Protein AF-A0A654LV49-F1 (afdb_monomer_lite)

pLDDT: mean 77.43, std 14.34, range [48.31, 93.0]

Organism: NCBI:txid1353260

Foldseek 3Di:
DPVLVVLVVLLVVLVVLLVVLVVLVVVLVVCCVVFPQDFDVPPDGDRDTPDDPVCVVSPDVVSVVVSVVSNVSSVVSNVVSVVVSVVVD

Structure (mmCIF, N/CA/C/O backbone):
data_AF-A0A654LV49-F1
#
_entry.id   AF-A0A654LV49-F1
#
loop_
_atom_site.group_PDB
_atom_site.id
_atom_site.type_symbol
_atom_site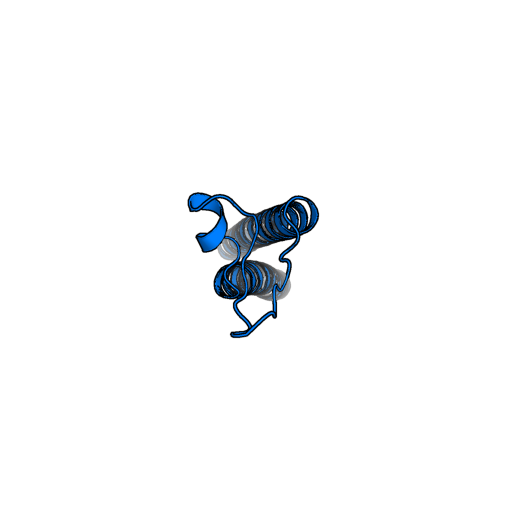.label_atom_id
_atom_site.label_alt_id
_atom_site.label_comp_id
_atom_site.label_asym_id
_atom_site.label_entity_id
_atom_site.label_seq_id
_atom_site.pdbx_PDB_ins_code
_atom_site.Cartn_x
_atom_site.Cartn_y
_atom_site.Cartn_z
_atom_site.occupancy
_atom_site.B_iso_or_equiv
_atom_site.auth_seq_id
_atom_site.auth_comp_id
_atom_site.auth_asym_id
_atom_site.auth_atom_id
_atom_site.pdbx_PDB_model_num
ATOM 1 N N . MET A 1 1 ? -20.706 6.303 24.172 1.00 54.97 1 MET A N 1
ATOM 2 C CA . MET A 1 1 ? -21.231 5.997 22.817 1.00 54.97 1 MET A CA 1
ATOM 3 C C . MET A 1 1 ? -20.344 6.485 21.653 1.00 54.97 1 MET A C 1
ATOM 5 O O . MET A 1 1 ? -20.331 5.829 20.624 1.00 54.97 1 MET A O 1
ATOM 9 N N . GLY A 1 2 ? -19.610 7.609 21.753 1.00 66.88 2 GLY A N 1
ATOM 10 C CA . GLY A 1 2 ? -18.892 8.192 20.596 1.00 66.88 2 GLY A CA 1
ATOM 11 C C . GLY A 1 2 ? -17.551 7.547 20.191 1.00 66.88 2 GLY A C 1
ATOM 12 O O . GLY A 1 2 ? -17.120 7.686 19.046 1.00 66.88 2 GLY A O 1
ATOM 13 N N . THR A 1 3 ? -16.879 6.825 21.091 1.00 72.56 3 THR A N 1
ATOM 14 C CA . THR A 1 3 ? -15.534 6.260 20.857 1.00 72.56 3 THR A CA 1
ATOM 15 C C . THR A 1 3 ? -15.551 5.024 19.952 1.00 72.56 3 THR A C 1
ATOM 17 O O . THR A 1 3 ? -14.721 4.918 19.050 1.00 72.56 3 THR A O 1
ATOM 20 N N . SER A 1 4 ? -16.548 4.145 20.089 1.00 74.88 4 SER A N 1
ATOM 21 C CA . SER A 1 4 ? -16.710 2.945 19.247 1.00 74.88 4 SER A CA 1
ATOM 22 C C . SER A 1 4 ? -16.920 3.277 17.761 1.00 74.88 4 SER A C 1
ATOM 24 O O . SER A 1 4 ? -16.383 2.600 16.879 1.00 74.88 4 SER A O 1
ATOM 26 N N . LEU A 1 5 ? -17.625 4.377 17.462 1.00 79.31 5 LEU A N 1
ATOM 27 C CA . LEU A 1 5 ? -17.826 4.865 16.092 1.00 79.31 5 LEU A CA 1
ATOM 28 C C . LEU A 1 5 ? -16.520 5.382 15.462 1.00 79.31 5 LEU A C 1
ATOM 30 O O . LEU A 1 5 ? -16.310 5.265 14.250 1.00 79.31 5 LEU A O 1
ATOM 34 N N . ARG A 1 6 ? -15.624 5.952 16.280 1.00 82.88 6 ARG A N 1
ATOM 35 C CA . ARG A 1 6 ? -14.301 6.421 15.845 1.00 82.88 6 ARG A CA 1
ATOM 36 C C . ARG A 1 6 ? -13.389 5.242 15.495 1.00 82.88 6 ARG A C 1
ATOM 38 O O . ARG A 1 6 ? -12.764 5.272 14.436 1.00 82.88 6 ARG A O 1
ATOM 45 N N . TYR A 1 7 ? -13.383 4.180 16.303 1.00 83.69 7 TYR A N 1
ATOM 46 C CA . TYR A 1 7 ? -12.576 2.984 16.026 1.00 83.69 7 TYR A CA 1
ATOM 47 C C . TYR A 1 7 ? -13.032 2.240 14.764 1.00 83.69 7 TYR A C 1
ATOM 49 O O . TYR A 1 7 ? -12.188 1.862 13.954 1.00 83.69 7 TYR A O 1
ATOM 57 N N . ARG A 1 8 ? -14.346 2.129 14.505 1.00 85.81 8 ARG A N 1
ATOM 58 C CA . ARG A 1 8 ? -14.850 1.584 13.224 1.00 85.81 8 ARG A CA 1
ATOM 59 C C . ARG A 1 8 ? -14.353 2.361 12.006 1.00 85.81 8 ARG A C 1
ATOM 61 O O . ARG A 1 8 ? -14.020 1.746 10.995 1.00 85.81 8 ARG A O 1
ATOM 68 N N . ARG A 1 9 ? -14.294 3.696 12.083 1.00 88.38 9 ARG A N 1
ATOM 69 C CA . ARG A 1 9 ? -13.737 4.518 10.995 1.00 88.38 9 ARG A CA 1
ATOM 70 C C . ARG A 1 9 ? -12.243 4.268 10.802 1.00 88.38 9 ARG A C 1
ATOM 72 O O . ARG A 1 9 ? -11.827 4.102 9.662 1.00 88.38 9 ARG A O 1
ATOM 79 N N . MET A 1 10 ? -11.464 4.158 11.881 1.00 86.00 10 MET A N 1
ATOM 80 C CA . MET A 1 10 ? -10.039 3.802 11.785 1.00 86.00 10 MET A CA 1
ATOM 81 C C . MET A 1 10 ? -9.825 2.439 11.121 1.00 86.00 10 MET A C 1
ATOM 83 O O . MET A 1 10 ? -8.967 2.324 10.253 1.00 86.00 10 MET A O 1
ATOM 87 N N . ILE A 1 11 ? -10.631 1.432 11.472 1.00 89.38 11 ILE A N 1
ATOM 88 C CA . ILE A 1 11 ? -10.556 0.099 10.857 1.00 89.38 11 ILE A CA 1
ATOM 89 C C . ILE A 1 11 ? -10.847 0.177 9.353 1.00 89.38 11 ILE A C 1
ATOM 91 O O . ILE A 1 11 ? -10.090 -0.374 8.560 1.00 89.38 11 ILE A O 1
ATOM 95 N N . LYS A 1 12 ? -11.904 0.897 8.946 1.00 90.44 12 LYS A N 1
ATOM 96 C CA . LYS A 1 12 ? -12.241 1.079 7.523 1.00 90.44 12 LYS A CA 1
ATOM 97 C C . LYS A 1 12 ? -11.128 1.783 6.745 1.00 90.44 12 LYS A C 1
ATOM 99 O O . LYS A 1 12 ? -10.799 1.353 5.647 1.00 90.44 12 LYS A O 1
ATOM 104 N N . ILE A 1 13 ? -10.536 2.833 7.316 1.00 90.94 13 ILE A N 1
ATOM 105 C CA . ILE A 1 13 ? -9.421 3.559 6.690 1.00 90.94 13 ILE A CA 1
ATOM 106 C C . ILE A 1 13 ? -8.191 2.652 6.573 1.00 90.94 13 ILE A C 1
ATOM 108 O O . ILE A 1 13 ? -7.590 2.580 5.506 1.00 90.94 13 ILE A O 1
ATOM 112 N N . GLY A 1 14 ? -7.852 1.910 7.632 1.00 87.56 14 GLY A N 1
ATOM 113 C CA . GLY A 1 14 ? -6.742 0.956 7.612 1.00 87.56 14 GLY A CA 1
ATOM 114 C C . GLY A 1 14 ? -6.928 -0.142 6.562 1.00 87.56 14 GLY A C 1
ATOM 115 O O . GLY A 1 14 ? -5.982 -0.471 5.849 1.00 87.56 14 GLY A O 1
ATOM 116 N N . ALA A 1 15 ? -8.156 -0.651 6.408 1.00 90.88 15 ALA A N 1
ATOM 117 C CA . ALA A 1 15 ? -8.504 -1.604 5.356 1.00 90.88 15 ALA A CA 1
ATOM 118 C C . ALA A 1 15 ? -8.291 -1.008 3.961 1.00 90.88 15 ALA A C 1
ATOM 120 O O . ALA A 1 15 ? -7.654 -1.645 3.128 1.00 90.88 15 ALA A O 1
ATOM 121 N N . LEU A 1 16 ? -8.735 0.232 3.737 1.00 93.00 16 LEU A N 1
ATOM 122 C CA . LEU A 1 16 ? -8.586 0.918 2.454 1.00 93.00 16 LEU A CA 1
ATOM 123 C C . LEU A 1 16 ? -7.107 1.113 2.076 1.00 93.00 16 LEU A C 1
ATOM 125 O O . LEU A 1 16 ? -6.699 0.785 0.960 1.00 93.00 16 LEU A O 1
ATOM 129 N N . ILE A 1 17 ? -6.289 1.568 3.032 1.00 90.75 17 ILE A N 1
ATOM 130 C CA . ILE A 1 17 ? -4.837 1.745 2.860 1.00 90.75 17 ILE A CA 1
ATOM 131 C C . ILE A 1 17 ? -4.164 0.402 2.557 1.00 90.75 17 ILE A C 1
ATOM 133 O O . ILE A 1 17 ? -3.366 0.305 1.625 1.00 90.75 17 ILE A O 1
ATOM 137 N N . SER A 1 18 ? -4.516 -0.650 3.300 1.00 90.31 18 SER A N 1
ATOM 138 C CA . SER A 1 18 ? -3.954 -1.986 3.092 1.00 90.31 18 SER A CA 1
ATOM 139 C C . SER A 1 18 ? -4.294 -2.529 1.701 1.00 90.31 18 SER A C 1
ATOM 141 O O . SER A 1 18 ? -3.396 -2.970 0.984 1.00 90.31 18 SER A O 1
ATOM 143 N N . THR A 1 19 ? -5.555 -2.416 1.267 1.00 92.31 19 THR A N 1
ATOM 144 C CA . THR A 1 19 ? -5.972 -2.851 -0.075 1.00 92.31 19 THR A CA 1
ATOM 145 C C . THR A 1 19 ? -5.275 -2.072 -1.187 1.00 92.31 19 THR A C 1
ATOM 147 O O . THR A 1 19 ? -4.840 -2.675 -2.165 1.00 92.31 19 THR A O 1
ATOM 150 N N . ALA A 1 20 ? -5.093 -0.757 -1.025 1.00 91.88 20 ALA A N 1
ATOM 151 C CA . ALA A 1 20 ? -4.371 0.062 -1.996 1.00 91.88 20 ALA A CA 1
ATOM 152 C C . ALA A 1 20 ? -2.901 -0.373 -2.125 1.00 91.88 20 ALA A C 1
ATOM 154 O O . ALA A 1 20 ? -2.386 -0.491 -3.237 1.00 91.88 20 ALA A O 1
ATOM 155 N N . GLY A 1 21 ? -2.244 -0.680 -1.001 1.00 89.19 21 GLY A N 1
ATOM 156 C CA . GLY A 1 21 ? -0.880 -1.212 -0.996 1.00 89.19 21 GLY A CA 1
ATOM 157 C C . GLY A 1 21 ? -0.759 -2.559 -1.715 1.00 89.19 21 GLY A C 1
ATOM 158 O O . GLY A 1 21 ? 0.183 -2.762 -2.479 1.00 89.19 21 GLY A O 1
ATOM 159 N N . VAL A 1 22 ? -1.733 -3.458 -1.536 1.00 92.44 22 VAL A N 1
ATOM 160 C CA . VAL A 1 22 ? -1.759 -4.758 -2.231 1.00 92.44 22 VAL A CA 1
ATOM 161 C C . VAL A 1 22 ? -1.944 -4.584 -3.739 1.00 92.44 22 VAL A C 1
ATOM 163 O O . VAL A 1 22 ? -1.223 -5.213 -4.508 1.00 92.44 22 VAL A O 1
ATOM 166 N N . ILE A 1 23 ? -2.853 -3.705 -4.175 1.00 92.88 23 ILE A N 1
ATOM 167 C CA . ILE A 1 23 ? -3.067 -3.417 -5.605 1.00 92.88 23 ILE A CA 1
ATOM 168 C C . ILE A 1 23 ? -1.775 -2.901 -6.251 1.00 92.88 23 ILE A C 1
ATOM 170 O O . ILE A 1 23 ? -1.394 -3.376 -7.320 1.00 92.88 23 ILE A O 1
ATOM 174 N N . MET A 1 24 ? -1.073 -1.981 -5.583 1.00 87.19 24 MET A N 1
ATOM 175 C CA . MET A 1 24 ? 0.224 -1.470 -6.043 1.00 87.19 24 MET A CA 1
ATOM 176 C C . MET A 1 24 ? 1.265 -2.586 -6.192 1.00 87.19 24 MET A C 1
ATOM 178 O O . MET A 1 24 ? 1.997 -2.617 -7.179 1.00 87.19 24 MET A O 1
ATOM 182 N N . LEU A 1 25 ? 1.310 -3.522 -5.241 1.00 88.81 25 LEU A N 1
ATOM 183 C CA . LEU A 1 25 ? 2.252 -4.643 -5.256 1.00 88.81 25 LEU A CA 1
ATOM 184 C C . LEU A 1 25 ? 1.941 -5.631 -6.392 1.00 88.81 25 LEU A C 1
ATOM 186 O O . LEU A 1 25 ? 2.856 -6.081 -7.080 1.00 88.81 25 LEU A O 1
ATOM 190 N N . ILE A 1 26 ? 0.658 -5.912 -6.640 1.00 91.69 26 ILE A N 1
ATOM 191 C CA . ILE A 1 26 ? 0.218 -6.735 -7.776 1.00 91.69 26 ILE A CA 1
ATOM 192 C C . ILE A 1 26 ? 0.613 -6.073 -9.098 1.00 91.69 26 ILE A C 1
ATOM 194 O O . ILE A 1 26 ? 1.201 -6.737 -9.949 1.00 91.69 26 ILE A O 1
ATOM 198 N N . LEU A 1 27 ? 0.341 -4.771 -9.260 1.00 87.94 27 LEU A N 1
ATOM 199 C CA . LEU A 1 27 ? 0.733 -4.028 -10.461 1.00 87.94 27 LEU A CA 1
ATOM 200 C C . LEU A 1 27 ? 2.245 -4.098 -10.689 1.00 87.94 27 LEU A C 1
ATOM 202 O O . LEU A 1 27 ? 2.693 -4.359 -11.802 1.00 87.94 27 LEU A O 1
ATOM 206 N N . PHE A 1 28 ? 3.024 -3.895 -9.627 1.00 84.69 28 PHE A N 1
ATOM 207 C CA . PHE A 1 28 ? 4.477 -3.963 -9.682 1.00 84.69 28 PHE A CA 1
ATOM 208 C C . PHE A 1 28 ? 4.975 -5.349 -10.120 1.00 84.69 28 PHE A C 1
ATOM 210 O O . PHE A 1 28 ? 5.803 -5.447 -11.026 1.00 84.69 28 PHE A O 1
ATOM 217 N N . GLY A 1 29 ? 4.430 -6.422 -9.538 1.00 85.12 29 GLY A N 1
ATOM 218 C CA . GLY A 1 29 ? 4.751 -7.792 -9.946 1.00 85.12 29 GLY A CA 1
ATOM 219 C C . GLY A 1 29 ? 4.393 -8.071 -11.407 1.00 85.12 29 GLY A C 1
ATOM 220 O O . GLY A 1 29 ? 5.167 -8.703 -12.122 1.00 85.12 29 GLY A O 1
ATOM 221 N N . LEU A 1 30 ? 3.260 -7.546 -11.875 1.00 87.31 30 LEU A N 1
ATOM 222 C CA . LEU A 1 30 ? 2.796 -7.710 -13.253 1.00 87.31 30 LEU A CA 1
ATOM 223 C C . LEU A 1 30 ? 3.710 -6.987 -14.255 1.00 87.31 30 LEU A C 1
ATOM 225 O O . LEU A 1 30 ? 4.029 -7.536 -15.307 1.00 87.31 30 LEU A O 1
ATOM 229 N N . ILE A 1 31 ? 4.196 -5.796 -13.899 1.00 82.81 31 ILE A N 1
ATOM 230 C CA . ILE A 1 31 ? 5.173 -5.042 -14.696 1.00 82.81 31 ILE A CA 1
ATOM 231 C C . ILE A 1 31 ? 6.496 -5.801 -14.802 1.00 82.81 31 ILE A C 1
ATOM 233 O O . ILE A 1 31 ? 7.036 -5.901 -15.898 1.00 82.81 31 ILE A O 1
ATOM 237 N N . LEU A 1 32 ? 7.000 -6.368 -13.702 1.00 81.31 32 LEU A N 1
ATOM 238 C CA . LEU A 1 32 ? 8.222 -7.182 -13.730 1.00 81.31 32 LEU A CA 1
ATOM 239 C C . LEU A 1 32 ? 8.069 -8.450 -14.579 1.00 81.31 32 LEU A C 1
ATOM 241 O O . LEU A 1 32 ? 9.038 -8.894 -15.188 1.00 81.31 32 LEU A O 1
ATOM 245 N N . LEU A 1 33 ? 6.867 -9.032 -14.614 1.00 81.12 33 LEU A N 1
ATOM 246 C CA . LEU A 1 33 ? 6.580 -10.214 -15.424 1.00 81.12 33 LEU A CA 1
ATOM 247 C C . LEU A 1 33 ? 6.546 -9.881 -16.925 1.00 81.12 33 LEU A C 1
ATOM 249 O O . LEU A 1 33 ? 7.062 -10.644 -17.736 1.00 81.12 33 LEU A O 1
ATOM 253 N N . LEU A 1 34 ? 5.939 -8.743 -17.284 1.00 81.12 34 LEU A N 1
ATOM 254 C CA . LEU A 1 34 ? 5.838 -8.262 -18.668 1.00 81.12 34 LEU A CA 1
ATOM 255 C C . LEU A 1 34 ? 7.164 -7.698 -19.196 1.00 81.12 34 LEU A C 1
ATOM 257 O O . LEU A 1 34 ? 7.472 -7.854 -20.375 1.00 81.12 34 LEU A O 1
ATOM 261 N N . PHE A 1 35 ? 7.939 -7.048 -18.329 1.00 75.56 35 PHE A N 1
ATOM 262 C CA . PHE A 1 35 ? 9.230 -6.436 -18.639 1.00 75.56 35 PHE A CA 1
ATOM 263 C C . PHE A 1 35 ? 10.310 -7.066 -17.753 1.00 75.56 35 PHE A C 1
ATOM 265 O O . PHE A 1 35 ? 10.724 -6.460 -16.756 1.00 75.56 35 PHE A O 1
ATOM 272 N N . PRO A 1 36 ? 10.752 -8.294 -18.077 1.00 66.06 36 PRO A N 1
ATOM 273 C CA . PRO A 1 36 ? 11.752 -8.984 -17.281 1.00 66.06 36 PRO A CA 1
ATOM 274 C C . PRO A 1 36 ? 13.043 -8.165 -17.230 1.00 66.06 36 PRO A C 1
ATOM 276 O O . PRO A 1 36 ? 13.555 -7.692 -18.244 1.00 66.06 36 PRO A O 1
ATOM 279 N N . VAL A 1 37 ? 13.588 -8.002 -16.025 1.00 62.94 37 VAL A N 1
ATOM 280 C CA . VAL A 1 37 ? 14.862 -7.308 -15.824 1.00 62.94 37 VAL A CA 1
ATOM 281 C C . VAL A 1 37 ? 15.986 -8.243 -16.259 1.00 62.94 37 VAL A C 1
ATOM 283 O O . VAL A 1 37 ? 16.426 -9.107 -15.501 1.00 62.94 37 VAL A O 1
ATOM 286 N N . THR A 1 38 ? 16.445 -8.095 -17.497 1.00 56.53 38 THR A N 1
ATOM 287 C CA . THR A 1 38 ? 17.561 -8.875 -18.034 1.00 56.53 38 THR A CA 1
ATOM 288 C C . THR A 1 38 ? 18.898 -8.273 -17.607 1.00 56.53 38 THR A C 1
ATOM 290 O O . THR A 1 38 ? 19.137 -7.077 -17.753 1.00 56.53 38 THR A O 1
ATOM 293 N N . LYS A 1 39 ? 19.797 -9.102 -17.071 1.00 48.31 39 LYS A N 1
ATOM 294 C CA . LYS A 1 39 ? 21.195 -8.722 -16.828 1.00 48.31 39 LYS A CA 1
ATOM 295 C C . LYS A 1 39 ? 21.993 -8.974 -18.099 1.00 48.31 39 LYS A C 1
ATOM 297 O O . LYS A 1 39 ? 22.065 -10.115 -18.539 1.00 48.31 39 LYS A O 1
ATOM 302 N N . ILE A 1 40 ? 22.612 -7.936 -18.647 1.00 53.22 40 ILE A N 1
ATOM 303 C CA . ILE A 1 40 ? 23.562 -8.071 -19.751 1.00 53.22 40 ILE A CA 1
ATOM 304 C C . ILE A 1 40 ? 24.948 -7.860 -19.135 1.00 53.22 40 ILE A C 1
ATOM 306 O O . ILE A 1 40 ? 25.257 -6.772 -18.653 1.00 53.22 40 ILE A O 1
ATOM 310 N N . CYS A 1 41 ? 25.744 -8.926 -19.062 1.00 55.62 41 CYS A N 1
ATOM 311 C CA . CYS A 1 41 ? 27.122 -8.889 -18.575 1.00 55.62 41 CYS A CA 1
ATOM 312 C C . CYS A 1 41 ? 28.036 -9.296 -19.732 1.00 55.62 41 CYS A C 1
ATOM 314 O O . CYS A 1 41 ? 28.300 -10.481 -19.903 1.00 55.62 41 CYS A O 1
ATOM 316 N N . GLU A 1 42 ? 28.488 -8.325 -20.525 1.00 57.19 42 GLU A N 1
ATOM 317 C CA . GLU A 1 42 ? 29.602 -8.544 -21.458 1.00 57.19 42 GLU A CA 1
ATOM 318 C C . GLU A 1 42 ? 30.912 -8.010 -20.868 1.00 57.19 42 GLU A C 1
ATOM 320 O O . GLU A 1 42 ? 31.866 -8.770 -20.792 1.00 57.19 42 GLU A O 1
ATOM 325 N N . GLU A 1 43 ? 30.956 -6.784 -20.321 1.00 57.06 43 GLU A N 1
ATOM 326 C CA . GLU A 1 43 ? 32.200 -6.252 -19.711 1.00 57.06 43 GLU A CA 1
ATOM 327 C C . GLU A 1 43 ? 31.995 -5.411 -18.437 1.00 57.06 43 GLU A C 1
ATOM 329 O O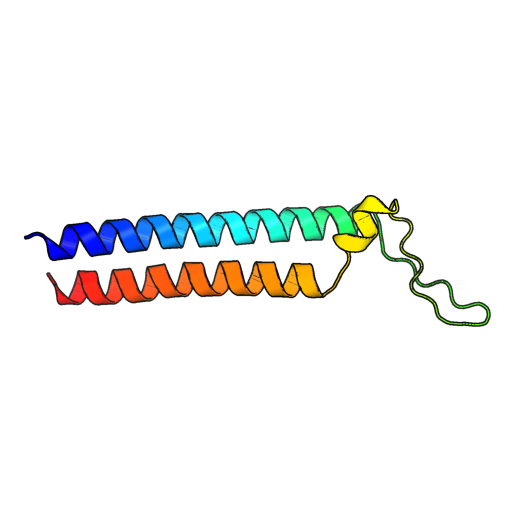 . GLU A 1 43 ? 32.856 -5.373 -17.564 1.00 57.06 43 GLU A O 1
ATOM 334 N N . ASN A 1 44 ? 30.823 -4.795 -18.264 1.00 52.62 44 ASN A N 1
ATOM 335 C C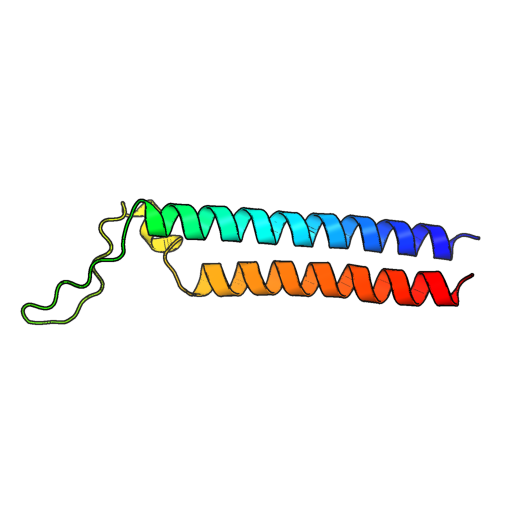A . ASN A 1 44 ? 30.404 -4.142 -17.025 1.00 52.62 44 ASN A CA 1
ATOM 336 C C . ASN A 1 44 ? 28.989 -4.626 -16.715 1.00 52.62 44 ASN A C 1
ATOM 338 O O . ASN A 1 44 ? 28.072 -4.356 -17.491 1.00 52.62 44 ASN A O 1
ATOM 342 N N . CYS A 1 45 ? 28.808 -5.379 -15.627 1.00 54.81 45 CYS A N 1
ATOM 343 C CA . CYS A 1 45 ? 27.505 -5.925 -15.243 1.00 54.81 45 CYS A CA 1
ATOM 344 C C . CYS A 1 45 ? 26.534 -4.800 -14.863 1.00 54.81 45 CYS A C 1
ATOM 346 O O . CYS A 1 45 ? 26.380 -4.447 -13.693 1.00 54.81 45 CYS A O 1
ATOM 348 N N . ASN A 1 46 ? 25.859 -4.252 -15.867 1.00 54.97 46 ASN A N 1
ATOM 349 C CA . ASN A 1 46 ? 24.855 -3.219 -15.713 1.00 54.97 46 ASN A CA 1
ATOM 350 C C . ASN A 1 46 ? 23.469 -3.851 -15.843 1.00 54.97 46 ASN A C 1
ATOM 352 O O . ASN A 1 46 ? 23.171 -4.600 -16.774 1.00 54.97 46 ASN A O 1
ATOM 356 N N . TYR A 1 47 ? 22.600 -3.549 -14.882 1.00 55.88 47 TYR A N 1
ATOM 357 C CA . TYR A 1 47 ? 21.201 -3.962 -14.911 1.00 55.88 47 TYR A CA 1
ATOM 358 C C . TYR A 1 47 ? 20.465 -3.129 -15.975 1.00 55.88 47 TYR A C 1
ATOM 360 O O . TYR A 1 47 ? 19.922 -2.061 -15.680 1.00 55.88 47 TYR A O 1
ATOM 368 N N . LEU A 1 48 ? 20.473 -3.580 -17.232 1.00 54.50 48 LEU A N 1
ATOM 369 C CA . LEU A 1 48 ? 19.677 -2.976 -18.299 1.00 54.50 48 LEU A CA 1
ATOM 370 C C . LEU A 1 48 ? 18.278 -3.603 -18.304 1.00 54.50 48 LEU A C 1
ATOM 372 O O . LEU A 1 48 ? 18.022 -4.618 -18.942 1.00 54.50 48 LEU A O 1
ATOM 376 N N . SER A 1 49 ? 17.353 -2.988 -17.567 1.00 48.75 49 SER A N 1
ATOM 377 C CA . SER A 1 49 ? 15.932 -3.291 -17.737 1.00 48.75 49 SER A CA 1
ATOM 378 C C . SER A 1 49 ? 15.495 -2.862 -19.142 1.00 48.75 49 SER A C 1
ATOM 380 O O . SER A 1 49 ? 15.715 -1.707 -19.506 1.00 48.75 49 SER A O 1
ATOM 382 N N . SER A 1 50 ? 14.852 -3.749 -19.911 1.00 53.06 50 SER A N 1
ATOM 383 C CA . SER A 1 50 ? 14.246 -3.450 -21.226 1.00 53.06 50 SER A CA 1
ATOM 384 C C . SER A 1 50 ? 13.029 -2.514 -21.134 1.00 53.06 50 SER A C 1
ATOM 386 O O . SER A 1 50 ? 12.320 -2.296 -22.115 1.00 53.06 50 SER A O 1
ATOM 388 N N . ALA A 1 51 ? 12.749 -1.998 -19.938 1.00 55.34 51 ALA A N 1
ATOM 389 C CA . ALA A 1 51 ? 11.636 -1.120 -19.667 1.00 55.34 51 ALA A CA 1
ATOM 390 C C . ALA A 1 51 ? 11.894 0.298 -20.226 1.00 55.34 51 ALA A C 1
ATOM 392 O O . ALA A 1 51 ? 12.984 0.844 -20.021 1.00 55.34 51 ALA A O 1
ATOM 393 N N . PRO A 1 52 ? 10.887 0.925 -20.868 1.00 57.19 52 PRO A N 1
ATOM 394 C CA . PRO A 1 52 ? 10.909 2.336 -21.251 1.00 57.19 52 PRO A CA 1
ATOM 395 C C . PRO A 1 52 ? 11.356 3.236 -20.092 1.00 57.19 52 PRO A C 1
ATOM 397 O O . PRO A 1 52 ? 11.116 2.919 -18.927 1.00 57.19 52 PRO A O 1
ATOM 400 N N . GLU A 1 53 ? 11.958 4.385 -20.392 1.00 59.09 53 GLU A N 1
ATOM 401 C CA . GLU A 1 53 ? 12.579 5.289 -19.407 1.00 59.09 53 GLU A CA 1
ATOM 402 C C . GLU A 1 53 ? 11.645 5.671 -18.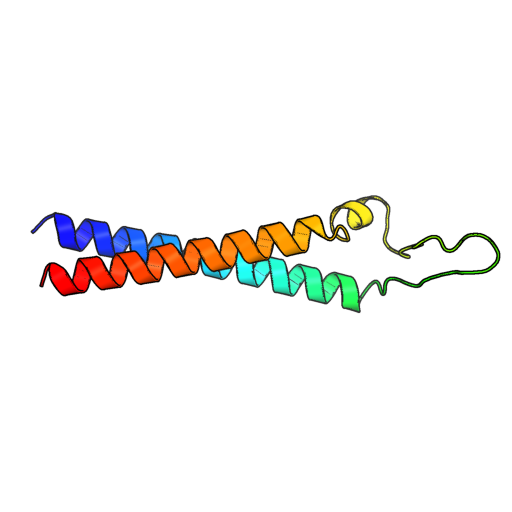236 1.00 59.09 53 GLU A C 1
ATOM 404 O O . GLU A 1 53 ? 12.074 5.747 -17.086 1.00 59.09 53 GLU A O 1
ATOM 409 N N . TYR A 1 54 ? 10.339 5.759 -18.501 1.00 56.84 54 TYR A N 1
ATOM 410 C CA . TYR A 1 54 ? 9.282 6.014 -17.513 1.00 56.84 54 TYR A CA 1
ATOM 411 C C . TYR A 1 54 ? 9.054 4.864 -16.510 1.00 56.84 54 TYR A C 1
ATOM 413 O O . TYR A 1 54 ? 8.659 5.093 -15.369 1.00 56.84 54 TYR A O 1
ATOM 421 N N . LEU A 1 55 ? 9.308 3.616 -16.910 1.00 55.22 55 LEU A N 1
ATOM 422 C CA . LEU A 1 55 ? 9.108 2.414 -16.091 1.00 55.22 55 LEU A CA 1
ATOM 423 C C . LEU A 1 55 ? 10.347 2.058 -15.256 1.00 55.22 55 LEU A C 1
ATOM 425 O O . LEU A 1 55 ? 10.223 1.351 -14.254 1.00 55.22 55 LEU A O 1
ATOM 429 N N . ARG A 1 56 ? 11.528 2.598 -15.592 1.00 58.75 56 ARG A N 1
ATOM 430 C CA . ARG A 1 56 ? 12.747 2.443 -14.775 1.00 58.75 56 ARG A CA 1
ATOM 431 C C . ARG A 1 56 ? 12.589 2.996 -13.356 1.00 58.75 56 ARG A C 1
ATOM 433 O O . ARG A 1 56 ? 13.134 2.412 -12.426 1.00 58.75 56 ARG A O 1
ATOM 440 N N . GLN A 1 57 ? 11.823 4.074 -13.170 1.00 61.34 57 GLN A N 1
ATOM 441 C CA . GLN A 1 57 ? 11.517 4.609 -11.835 1.00 61.34 57 GLN A CA 1
ATOM 442 C C . GLN A 1 57 ? 10.624 3.676 -11.011 1.00 61.34 57 GLN A C 1
ATOM 444 O O . GLN A 1 57 ? 10.778 3.614 -9.792 1.00 61.34 57 GLN A O 1
ATOM 449 N N . LEU A 1 58 ? 9.717 2.941 -11.666 1.00 58.28 58 LEU A N 1
ATOM 450 C CA . LEU A 1 58 ? 8.874 1.954 -10.995 1.00 58.28 58 LEU A CA 1
ATOM 451 C C . LEU A 1 58 ? 9.683 0.723 -10.591 1.00 58.28 58 LEU A C 1
ATOM 453 O O . LEU A 1 58 ? 9.515 0.248 -9.475 1.00 58.28 58 LEU A O 1
ATOM 457 N N . ILE A 1 59 ? 10.603 0.262 -11.446 1.00 62.59 59 ILE A N 1
ATOM 458 C CA . ILE A 1 59 ? 11.523 -0.872 -11.214 1.00 62.59 59 ILE A CA 1
ATOM 459 C C . ILE A 1 59 ? 12.675 -0.463 -10.272 1.00 62.59 59 ILE A C 1
ATOM 461 O O . ILE A 1 59 ? 13.828 -0.858 -10.422 1.00 62.59 59 ILE A O 1
ATOM 465 N N . ASN A 1 60 ? 12.371 0.358 -9.269 1.00 68.06 60 ASN A N 1
ATOM 466 C CA . ASN A 1 60 ? 13.285 0.683 -8.191 1.00 68.06 60 ASN A CA 1
ATOM 467 C C . ASN A 1 60 ? 12.921 -0.181 -6.972 1.00 68.06 60 ASN A C 1
ATOM 469 O O . ASN A 1 60 ? 11.742 -0.226 -6.606 1.00 68.06 60 ASN A O 1
ATOM 473 N N . PRO A 1 61 ? 13.886 -0.830 -6.293 1.00 70.31 61 PRO A N 1
ATOM 474 C CA . PRO A 1 61 ? 13.625 -1.534 -5.034 1.00 70.31 61 PRO A CA 1
ATOM 475 C C . PRO A 1 61 ? 12.857 -0.680 -4.012 1.00 70.31 61 PRO A C 1
ATOM 477 O O . PRO A 1 61 ? 12.061 -1.219 -3.243 1.00 70.31 61 PRO A O 1
ATOM 480 N N . LEU A 1 62 ? 13.012 0.650 -4.043 1.00 76.62 62 LEU A N 1
ATOM 481 C CA . LEU A 1 62 ? 12.243 1.581 -3.211 1.00 76.62 62 LEU A CA 1
ATOM 482 C C . LEU A 1 62 ? 10.722 1.440 -3.370 1.00 76.62 62 LEU A C 1
ATOM 484 O O . LEU A 1 62 ? 10.001 1.568 -2.382 1.00 76.62 62 LEU A O 1
ATOM 488 N N . PHE A 1 63 ? 10.217 1.144 -4.569 1.00 81.31 63 PHE A N 1
ATOM 489 C CA . PHE A 1 63 ? 8.776 1.013 -4.805 1.00 81.31 63 PHE A CA 1
ATOM 490 C C . PHE A 1 63 ? 8.183 -0.183 -4.047 1.00 81.31 63 PHE A C 1
ATOM 492 O O . PHE A 1 63 ? 7.107 -0.091 -3.448 1.00 81.31 63 PHE A O 1
ATOM 499 N N . LEU A 1 64 ? 8.933 -1.287 -4.000 1.00 82.00 64 LEU A N 1
ATOM 500 C CA . LEU A 1 64 ? 8.577 -2.487 -3.247 1.00 82.00 64 LEU A CA 1
ATOM 501 C C . LEU A 1 64 ? 8.610 -2.215 -1.733 1.00 82.00 64 LEU A C 1
ATOM 503 O O . LEU A 1 64 ? 7.686 -2.593 -1.012 1.00 82.00 64 LEU A O 1
ATOM 507 N N . PHE A 1 65 ? 9.615 -1.478 -1.248 1.00 87.06 65 PHE A N 1
ATOM 508 C CA . PHE A 1 65 ? 9.662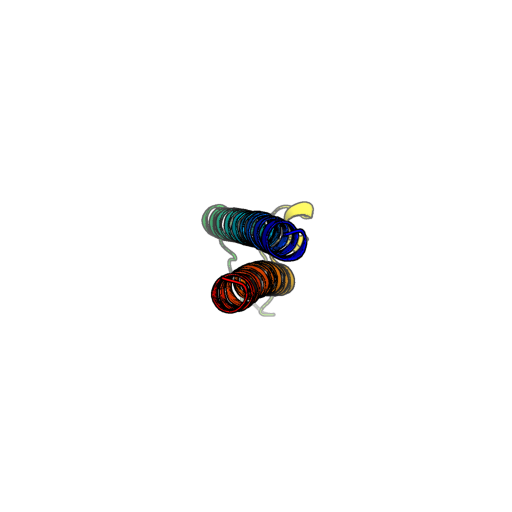 -1.044 0.153 1.00 87.06 65 PHE A CA 1
ATOM 509 C C . PHE A 1 65 ? 8.460 -0.172 0.536 1.00 87.06 65 PHE A C 1
ATOM 511 O O . PHE A 1 65 ? 7.824 -0.421 1.561 1.00 87.06 65 PHE A O 1
ATOM 518 N N . ILE A 1 66 ? 8.110 0.821 -0.286 1.00 87.06 66 ILE A N 1
ATOM 519 C CA . ILE A 1 66 ? 6.987 1.731 -0.014 1.00 87.06 66 ILE A CA 1
ATOM 520 C C . ILE A 1 66 ? 5.664 0.963 0.042 1.00 87.06 66 ILE A C 1
ATOM 522 O O . ILE A 1 66 ? 4.871 1.170 0.962 1.00 87.06 66 ILE A O 1
ATOM 526 N N . SER A 1 67 ? 5.430 0.051 -0.902 1.00 87.12 67 SER A N 1
ATOM 527 C CA . SER A 1 67 ? 4.199 -0.745 -0.933 1.00 87.12 67 SER A CA 1
ATOM 528 C C . SER A 1 67 ? 4.095 -1.691 0.274 1.00 87.12 67 SER A C 1
ATOM 530 O O . SER A 1 67 ? 3.030 -1.765 0.890 1.00 87.12 67 SER A O 1
ATOM 532 N N . LEU A 1 68 ? 5.197 -2.306 0.721 1.00 88.31 68 LEU A N 1
ATOM 533 C CA . LEU A 1 68 ? 5.227 -3.084 1.971 1.00 88.31 68 LEU A CA 1
ATOM 534 C C . LEU A 1 68 ? 4.955 -2.232 3.223 1.00 88.31 68 LEU A C 1
ATOM 536 O O . LEU A 1 68 ? 4.221 -2.662 4.121 1.00 88.31 68 LEU A O 1
ATOM 540 N N . ILE A 1 69 ? 5.506 -1.017 3.296 1.00 91.19 69 ILE A N 1
ATOM 541 C CA . ILE A 1 69 ? 5.232 -0.072 4.393 1.00 91.19 69 ILE A CA 1
ATOM 542 C C . ILE A 1 69 ? 3.747 0.327 4.400 1.00 91.19 69 ILE A C 1
ATOM 544 O O . ILE A 1 69 ? 3.115 0.393 5.459 1.00 91.19 69 ILE A O 1
ATOM 548 N N . LEU A 1 70 ? 3.145 0.531 3.228 1.00 90.38 70 LEU A N 1
ATOM 549 C CA . LEU A 1 70 ? 1.720 0.847 3.106 1.00 90.38 70 LEU A CA 1
ATOM 550 C C . LEU A 1 70 ? 0.832 -0.305 3.596 1.00 90.38 70 LEU A C 1
ATOM 552 O O . LEU A 1 70 ? -0.096 -0.092 4.378 1.00 90.38 70 LEU A O 1
ATOM 556 N N . ILE A 1 71 ? 1.140 -1.536 3.184 1.00 91.38 71 ILE A N 1
ATOM 557 C CA . ILE A 1 71 ? 0.386 -2.724 3.605 1.00 91.38 71 ILE A CA 1
ATOM 558 C C . ILE A 1 71 ? 0.516 -2.918 5.117 1.00 91.38 71 ILE A C 1
ATOM 560 O O . ILE A 1 71 ? -0.495 -3.063 5.809 1.00 91.38 71 ILE A O 1
ATOM 564 N N . SER A 1 72 ? 1.744 -2.889 5.642 1.00 91.88 72 SER A N 1
ATOM 565 C CA . SER A 1 72 ? 2.003 -3.094 7.072 1.00 91.88 72 SER A CA 1
ATOM 566 C C . SER A 1 72 ? 1.349 -2.021 7.943 1.00 91.88 72 SER A C 1
ATOM 568 O O . SER A 1 72 ? 0.712 -2.361 8.943 1.00 91.88 72 SER A O 1
ATOM 570 N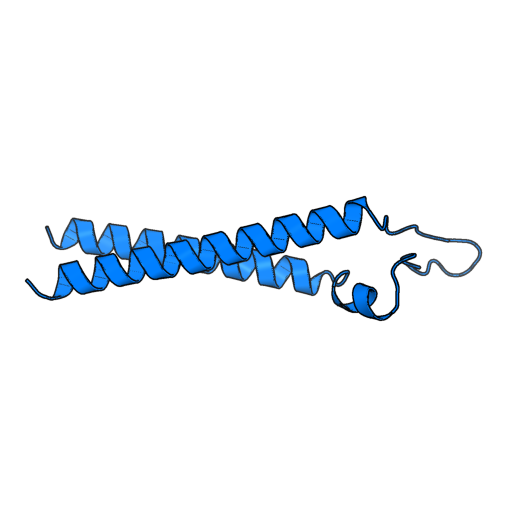 N . SER A 1 73 ? 1.419 -0.746 7.549 1.00 91.75 73 SER A N 1
ATOM 571 C CA . SER A 1 73 ? 0.745 0.344 8.264 1.00 91.75 73 SER A CA 1
ATOM 572 C C . SER A 1 73 ? -0.781 0.198 8.240 1.00 91.75 73 SER A C 1
ATOM 574 O O . SER A 1 73 ? -1.418 0.317 9.289 1.00 91.75 73 SER A O 1
ATOM 576 N N . GLY A 1 74 ? -1.379 -0.154 7.097 1.00 89.44 74 GLY A N 1
ATOM 577 C CA . GLY A 1 74 ? -2.813 -0.442 6.996 1.00 89.44 74 GLY A CA 1
ATOM 578 C C . GLY A 1 74 ? -3.255 -1.573 7.934 1.00 89.44 74 GLY A C 1
ATOM 579 O O . GLY A 1 74 ? -4.190 -1.403 8.722 1.00 89.44 74 GLY A O 1
ATOM 580 N N . VAL A 1 75 ? -2.529 -2.698 7.936 1.00 91.25 75 VAL A N 1
ATOM 581 C CA . VAL A 1 75 ? -2.791 -3.838 8.838 1.00 91.25 75 VAL A CA 1
ATOM 582 C C . VAL A 1 75 ? -2.629 -3.439 10.307 1.00 91.25 75 VAL A C 1
ATOM 584 O O . VAL A 1 75 ? -3.438 -3.833 11.153 1.00 91.25 75 VAL A O 1
ATOM 587 N N . PHE A 1 76 ? -1.626 -2.622 10.627 1.00 92.06 76 PHE A N 1
ATOM 588 C CA . PHE A 1 76 ? -1.406 -2.107 11.977 1.00 92.06 76 PHE A CA 1
ATOM 589 C C . PHE A 1 76 ? -2.590 -1.264 12.472 1.00 92.06 76 PHE A C 1
ATOM 591 O O . PHE A 1 76 ? -3.084 -1.492 13.582 1.00 92.06 76 PHE A O 1
ATOM 598 N N . PHE A 1 77 ? -3.117 -0.363 11.635 1.00 88.25 77 PHE A N 1
ATOM 599 C CA . PHE A 1 77 ? -4.308 0.432 11.956 1.00 88.25 77 PHE A CA 1
ATOM 600 C C . PHE A 1 77 ? -5.551 -0.432 12.187 1.00 88.25 77 PHE A C 1
ATOM 602 O O . PHE A 1 77 ? -6.291 -0.189 13.145 1.00 88.25 77 PHE A O 1
ATOM 609 N N . ILE A 1 78 ? -5.761 -1.468 11.370 1.00 90.31 78 ILE A N 1
ATOM 610 C CA . ILE A 1 78 ? -6.866 -2.424 11.552 1.00 90.31 78 ILE A CA 1
ATOM 611 C C . ILE A 1 78 ? -6.719 -3.157 12.887 1.00 90.31 78 ILE A C 1
ATOM 613 O O . ILE A 1 78 ? -7.672 -3.234 13.665 1.00 90.31 78 ILE A O 1
ATOM 617 N N . ARG A 1 79 ? -5.519 -3.670 13.184 1.00 90.50 79 ARG A N 1
ATOM 618 C CA . ARG A 1 79 ? -5.255 -4.461 14.392 1.00 90.50 79 ARG A CA 1
ATOM 619 C C . ARG A 1 79 ? -5.438 -3.635 15.663 1.00 90.50 79 ARG A C 1
ATOM 621 O O . ARG A 1 79 ? -6.071 -4.104 16.610 1.00 90.50 79 ARG A O 1
ATOM 628 N N . ILE A 1 80 ? -4.931 -2.402 15.680 1.00 90.69 80 ILE A N 1
ATOM 629 C CA . ILE A 1 80 ? -5.129 -1.481 16.807 1.00 90.69 80 ILE A CA 1
ATOM 630 C C . ILE A 1 80 ? -6.596 -1.082 16.925 1.00 90.69 80 ILE A C 1
ATOM 632 O O . ILE A 1 80 ? -7.145 -1.141 18.025 1.00 90.69 80 ILE A O 1
ATOM 636 N N . GLY A 1 81 ? -7.239 -0.718 15.814 1.00 86.31 81 GLY A N 1
ATOM 637 C CA . GLY A 1 81 ? -8.648 -0.339 15.801 1.00 86.31 81 GLY A CA 1
ATOM 638 C C . GLY A 1 81 ? -9.548 -1.442 16.360 1.00 86.31 81 GLY A C 1
ATOM 639 O O . GLY A 1 81 ? -10.377 -1.166 17.225 1.00 86.31 81 GLY A O 1
ATOM 640 N N . ASN A 1 82 ? -9.326 -2.695 15.952 1.00 87.44 82 ASN A N 1
ATOM 641 C CA . ASN A 1 82 ? -10.057 -3.855 16.470 1.00 87.44 82 ASN A CA 1
ATOM 642 C C . ASN A 1 82 ? -9.799 -4.089 17.964 1.00 87.44 82 ASN A C 1
ATOM 644 O O . ASN A 1 82 ? -10.745 -4.310 18.719 1.00 87.44 82 ASN A O 1
ATOM 648 N N . ARG A 1 83 ? -8.541 -3.996 18.419 1.00 87.62 83 ARG A N 1
ATOM 649 C CA . ARG A 1 83 ? -8.193 -4.179 19.840 1.00 87.62 83 ARG A CA 1
ATOM 650 C C . ARG A 1 83 ? -8.853 -3.128 20.737 1.00 87.62 83 ARG A C 1
ATOM 652 O O . ARG A 1 83 ? -9.303 -3.457 21.832 1.00 87.62 83 ARG A O 1
ATOM 659 N N . GLN A 1 84 ? -8.901 -1.877 20.283 1.00 86.19 84 GLN A N 1
ATOM 660 C CA . GLN A 1 84 ? -9.537 -0.776 21.014 1.00 86.19 84 GLN A CA 1
ATOM 661 C C . GLN A 1 84 ? -11.064 -0.899 21.003 1.00 86.19 84 GLN A C 1
ATOM 663 O O . GLN A 1 84 ? -11.697 -0.689 22.032 1.00 86.19 84 GLN A O 1
ATOM 668 N N . LEU A 1 85 ? -11.648 -1.304 19.869 1.00 83.88 85 LEU A N 1
ATOM 669 C CA . LEU A 1 85 ? -13.087 -1.533 19.760 1.00 83.88 85 LEU A CA 1
ATOM 670 C C . LEU A 1 85 ? -13.549 -2.642 20.715 1.00 83.88 85 LEU A C 1
ATOM 672 O O . LEU A 1 85 ? -14.516 -2.431 21.439 1.00 83.88 85 LEU A O 1
ATOM 676 N N . TYR A 1 86 ? -12.825 -3.765 20.769 1.00 83.94 86 TYR A N 1
ATOM 677 C CA . TYR A 1 86 ? -13.124 -4.874 21.682 1.00 83.94 86 TYR A CA 1
ATOM 678 C C . TYR A 1 86 ? -13.029 -4.471 23.159 1.00 83.94 86 TYR A C 1
ATOM 680 O O . TYR A 1 86 ? -13.869 -4.867 23.947 1.00 83.94 86 TYR A O 1
ATOM 688 N N . ARG A 1 87 ? -12.044 -3.643 23.540 1.00 82.25 87 ARG A N 1
ATOM 689 C CA . ARG A 1 87 ? -11.940 -3.109 24.914 1.00 82.25 87 ARG A CA 1
ATOM 690 C C . ARG A 1 87 ? -13.039 -2.114 25.294 1.00 82.25 87 ARG A C 1
ATOM 692 O O . ARG A 1 87 ? -13.171 -1.805 26.470 1.00 82.25 87 ARG A O 1
ATOM 699 N N . SER A 1 88 ? -13.721 -1.531 24.311 1.00 76.44 88 SER A N 1
ATOM 700 C CA . SER A 1 88 ? -14.737 -0.490 24.526 1.00 76.44 88 SER A CA 1
ATOM 701 C C . SER A 1 88 ? -16.175 -1.017 24.562 1.00 76.44 88 SER A C 1
ATOM 703 O O . SER A 1 88 ? -17.095 -0.221 24.756 1.00 76.44 88 SER A O 1
ATOM 705 N N . LEU A 1 89 ? -16.342 -2.316 24.301 1.00 72.19 89 LEU A N 1
ATOM 706 C CA . LEU A 1 89 ? -17.575 -3.093 24.431 1.00 72.19 89 LEU A CA 1
ATOM 707 C C . LEU A 1 89 ? -17.638 -3.704 25.832 1.00 72.19 89 LEU A C 1
ATOM 709 O O . LEU A 1 89 ? -18.763 -3.736 26.369 1.00 72.19 89 LEU A O 1
#

Sequence (89 aa):
MGTSLRYRRMIKIGALISTAGVIMLILFGLILLLFPVTKICEENCNYLSSAPEYLRQLINPLFLFISLILISSGVFFIRIGNRQLYRSL

Secondary structure (DSSP, 8-state):
-HHHHHHHHHHHHHHHHHHHHHHHHHHHHHHHHHS---EE-SSS-EE---S-HHHHTTSSHHHHHHHHHHHHHHHHHHHHHHHHHHHT-

Radius of gyration: 19.46 Å; chains: 1; bounding box: 53×18×46 Å